Protein AF-A0A2V6G7C9-F1 (afdb_monomer)

Sequence (66 aa):
MGLLYRKGSRAAAAQKIEKELTIVNRLGLHARPAAMFVRIASRHRAEIWVSKEGEEVNGKSIMGLM

Mean predicted aligned error: 8.9 Å

Nearest PDB structures (foldseek):
  1y50-assembly1_A  TM=9.568E-01  e=3.006E-03  Geobacillus stearothermophilus
  3le5-assembly2_B-3  TM=6.895E-01  e=8.745E-04  Caldanaerobacter subterraneus subsp. tengcongensis MB4
  1sph-assembly1_B  TM=9.900E-01  e=2.892E-02  Bacillus subtilis
  1opd-assembly1_A  TM=9.620E-01  e=2.892E-02  Escherichia coli
  1mo1-assembly1_B  TM=7.432E-01  e=1.034E-02  Bacillus subtilis

Solvent-accessible surface area (backbone atoms only — not comparable to full-atom values): 4534 Å² total; per-residue (Å²): 142,80,76,83,86,70,79,71,92,69,77,70,78,76,81,82,81,84,80,93,78,84,77,80,50,92,79,52,66,39,75,67,62,34,48,55,46,18,65,54,48,61,73,48,91,65,90,50,75,44,74,58,98,90,45,75,29,52,39,58,37,62,77,57,61,104

Secondary structure (DSSP, 8-state):
-------------------------TT-S-HHHHHHHHHHHTTSSS--EEEETTEEEETT-TGGG-

Structure (mmCIF, N/CA/C/O backbone):
data_AF-A0A2V6G7C9-F1
#
_entry.id   AF-A0A2V6G7C9-F1
#
loop_
_atom_site.group_PDB
_atom_site.id
_atom_site.type_symbol
_atom_site.label_atom_id
_atom_site.label_alt_id
_atom_site.label_comp_id
_atom_site.label_asym_id
_atom_site.label_entity_id
_atom_site.label_seq_id
_atom_site.pdbx_PDB_ins_code
_atom_site.Cartn_x
_atom_site.Cartn_y
_atom_site.Cartn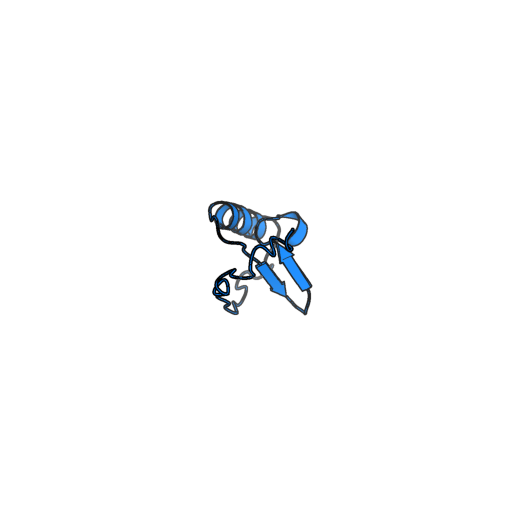_z
_atom_site.occupancy
_atom_site.B_iso_or_equiv
_atom_site.auth_seq_id
_atom_site.auth_comp_id
_atom_site.auth_asym_id
_atom_site.auth_atom_id
_atom_site.pdbx_PDB_model_num
ATOM 1 N N . MET A 1 1 ? -20.811 11.118 44.748 1.00 44.00 1 MET A N 1
ATOM 2 C CA . MET A 1 1 ? -21.713 10.692 43.658 1.00 44.00 1 MET A CA 1
ATOM 3 C C . MET A 1 1 ? -20.948 10.871 42.348 1.00 44.00 1 MET A C 1
ATOM 5 O O . MET A 1 1 ? -20.924 11.957 41.807 1.00 44.00 1 MET A O 1
ATOM 9 N N . GLY A 1 2 ? -20.054 9.981 41.938 1.00 41.31 2 GLY A N 1
ATOM 10 C CA . GLY A 1 2 ? -20.316 8.596 41.570 1.00 41.31 2 GLY A CA 1
ATOM 11 C C . GLY A 1 2 ? -19.790 8.424 40.141 1.00 41.31 2 GLY A C 1
ATOM 12 O O . GLY A 1 2 ? -20.513 8.698 39.198 1.00 41.31 2 GLY A O 1
ATOM 13 N N . LEU A 1 3 ? -18.500 8.088 40.054 1.00 48.38 3 LEU A N 1
ATOM 14 C CA . LEU A 1 3 ? -17.772 7.446 38.953 1.00 48.38 3 LEU A CA 1
ATOM 15 C C . LEU A 1 3 ? -18.200 7.734 37.498 1.00 48.38 3 LEU A C 1
ATOM 17 O O . LEU A 1 3 ? -19.221 7.262 37.015 1.00 48.38 3 LEU A O 1
ATOM 21 N N . LEU A 1 4 ? -17.257 8.328 36.756 1.00 54.09 4 LEU A N 1
ATOM 22 C CA . LEU A 1 4 ? -16.607 7.676 35.611 1.00 54.09 4 LEU A CA 1
ATOM 23 C C . LEU A 1 4 ? -17.515 6.733 34.800 1.00 54.09 4 LEU A C 1
ATOM 25 O O . LEU A 1 4 ? -17.470 5.514 34.979 1.00 54.09 4 LEU A O 1
ATOM 29 N N . TYR A 1 5 ? -18.238 7.269 33.814 1.00 45.66 5 TYR A N 1
ATOM 30 C CA . TYR A 1 5 ? -18.734 6.445 32.711 1.00 45.66 5 TYR A CA 1
ATOM 31 C C . TYR A 1 5 ? -17.566 6.118 31.773 1.00 45.66 5 TYR A C 1
ATOM 33 O O . TYR A 1 5 ? -17.395 6.667 30.686 1.00 45.66 5 TYR A O 1
ATOM 41 N N . ARG A 1 6 ? -16.719 5.202 32.248 1.00 55.53 6 ARG A N 1
ATOM 42 C CA . ARG A 1 6 ? -15.780 4.420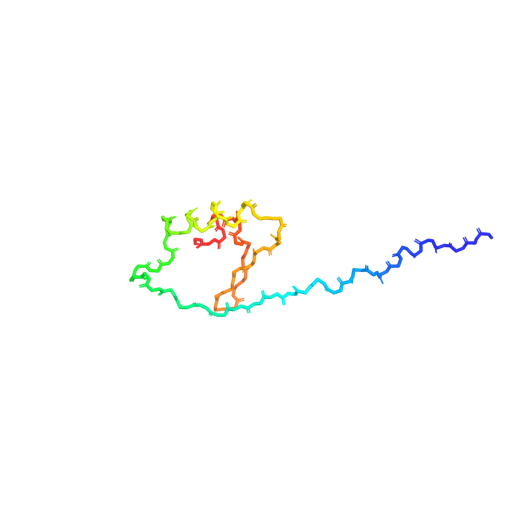 31.453 1.00 55.53 6 ARG A CA 1
ATOM 43 C C . ARG A 1 6 ? -16.628 3.639 30.450 1.00 55.53 6 ARG A C 1
ATOM 45 O O . ARG A 1 6 ? -17.095 2.544 30.754 1.00 55.53 6 ARG A O 1
ATOM 52 N N . LYS A 1 7 ? -16.884 4.218 29.271 1.00 54.53 7 LYS A N 1
ATOM 53 C CA . LYS A 1 7 ? -17.497 3.486 28.160 1.00 54.53 7 LYS A CA 1
ATOM 54 C C . LYS A 1 7 ? -16.511 2.393 27.775 1.00 54.53 7 LYS A C 1
ATOM 56 O O . LYS A 1 7 ? -15.459 2.652 27.199 1.00 54.53 7 LYS A O 1
ATOM 61 N N . GLY A 1 8 ? -16.829 1.194 28.250 1.00 46.38 8 GLY A N 1
ATOM 62 C CA . GLY A 1 8 ? -15.982 0.026 28.201 1.00 46.38 8 GLY A CA 1
ATOM 63 C C . GLY A 1 8 ? -15.463 -0.239 26.798 1.00 46.38 8 GLY A C 1
ATOM 64 O O . GLY A 1 8 ? -16.205 -0.255 25.817 1.00 46.38 8 GLY A O 1
ATOM 65 N N . SER A 1 9 ? -14.164 -0.497 26.760 1.00 54.66 9 SER A N 1
ATOM 66 C CA . SER A 1 9 ? -13.478 -1.255 25.734 1.00 54.66 9 SER A CA 1
ATOM 67 C C . SER A 1 9 ? -14.207 -2.579 25.477 1.00 54.66 9 SER A C 1
ATOM 69 O O . SER A 1 9 ? -13.999 -3.565 26.181 1.00 54.66 9 SER A O 1
ATOM 71 N N . ARG A 1 10 ? -15.065 -2.603 24.463 1.00 53.25 10 ARG A N 1
ATOM 72 C CA . ARG A 1 10 ? -15.411 -3.813 23.710 1.00 53.25 10 ARG A CA 1
ATOM 73 C C . ARG A 1 10 ? -15.609 -3.426 22.249 1.00 53.25 10 ARG A C 1
ATOM 75 O O . ARG A 1 10 ? -16.686 -3.582 21.688 1.00 53.25 10 ARG A O 1
ATOM 82 N N . ALA A 1 11 ? -14.544 -2.930 21.621 1.00 51.69 11 ALA A N 1
ATOM 83 C CA . ALA A 1 11 ? -14.372 -3.264 20.219 1.00 51.69 11 ALA A CA 1
ATOM 84 C C . ALA A 1 11 ? -14.079 -4.766 20.225 1.00 51.69 11 ALA A C 1
ATOM 86 O O . ALA A 1 11 ? -13.004 -5.186 20.651 1.00 51.69 11 ALA A O 1
ATOM 87 N N . ALA A 1 12 ? -15.082 -5.582 19.889 1.00 54.44 12 ALA A N 1
ATOM 88 C CA . ALA A 1 12 ? -14.830 -6.947 19.451 1.00 54.44 12 ALA A CA 1
ATOM 89 C C . ALA A 1 12 ? -13.642 -6.866 18.491 1.00 54.44 12 ALA A C 1
ATOM 91 O O . ALA A 1 12 ? -13.696 -6.030 17.588 1.00 54.44 12 ALA A O 1
ATOM 92 N N . ALA A 1 13 ? -12.559 -7.598 18.768 1.00 57.00 13 ALA A N 1
ATOM 93 C CA . ALA A 1 13 ? -11.340 -7.528 17.974 1.00 57.00 13 ALA A CA 1
ATOM 94 C C . ALA A 1 13 ? -11.745 -7.603 16.500 1.00 57.00 13 ALA A C 1
ATOM 96 O O . ALA A 1 13 ? -12.266 -8.630 16.062 1.00 57.00 13 ALA A O 1
ATOM 97 N N . ALA A 1 14 ? -11.638 -6.477 15.788 1.00 65.25 14 ALA A N 1
ATOM 98 C CA . ALA A 1 14 ? -12.004 -6.421 14.388 1.00 65.25 14 ALA A CA 1
ATOM 99 C C . ALA A 1 14 ? -11.118 -7.462 13.718 1.00 65.25 14 ALA A C 1
ATOM 101 O O . ALA A 1 14 ? -9.893 -7.381 13.804 1.00 65.25 14 ALA A O 1
ATOM 102 N N . GLN A 1 15 ? -11.736 -8.516 13.194 1.00 82.12 15 GLN A N 1
ATOM 103 C CA . GLN A 1 15 ? -11.000 -9.664 12.705 1.00 82.12 15 GLN A CA 1
ATOM 104 C C . GLN A 1 15 ? -10.266 -9.213 11.441 1.00 82.12 15 GLN A C 1
ATOM 106 O O . GLN A 1 15 ? -10.866 -9.079 10.375 1.00 82.12 15 GLN A O 1
ATOM 111 N N . LYS A 1 16 ? -8.983 -8.874 11.595 1.00 86.81 16 LYS A N 1
ATOM 112 C CA . LYS A 1 16 ? -8.112 -8.495 10.488 1.00 86.81 16 LYS A CA 1
ATOM 113 C C . LYS A 1 16 ? -7.882 -9.745 9.648 1.00 86.81 16 LYS A C 1
ATOM 115 O O . LYS A 1 16 ? -7.412 -10.758 10.159 1.00 86.81 16 LYS A O 1
ATOM 120 N N . ILE A 1 17 ? -8.231 -9.662 8.371 1.00 95.06 17 ILE A N 1
ATOM 121 C CA . ILE A 1 17 ? -7.906 -10.682 7.377 1.00 95.06 17 ILE A CA 1
ATOM 122 C C . ILE 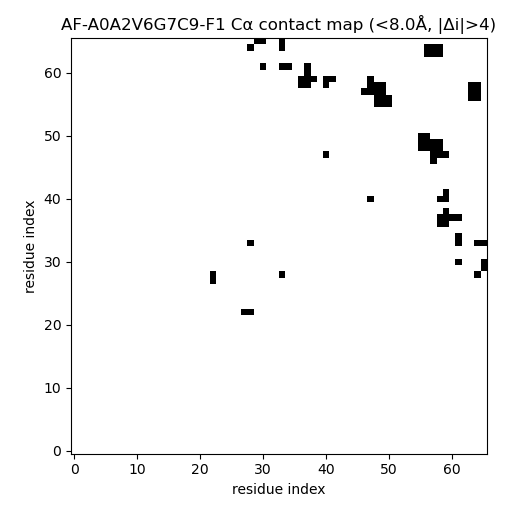A 1 17 ? -6.803 -10.097 6.507 1.00 95.06 17 ILE A C 1
ATOM 124 O O . ILE A 1 17 ? -6.949 -8.994 5.983 1.00 95.06 17 ILE A O 1
ATOM 128 N N . GLU A 1 18 ? -5.712 -10.835 6.352 1.00 95.31 18 GLU A N 1
ATOM 129 C CA . GLU A 1 18 ? -4.575 -10.434 5.531 1.00 95.31 18 GLU A CA 1
ATOM 130 C C . GLU A 1 18 ? -4.169 -11.554 4.576 1.00 95.31 18 GLU A C 1
ATOM 132 O O . GLU A 1 18 ? -4.394 -12.739 4.834 1.00 95.31 18 GLU A O 1
ATOM 137 N N . LYS A 1 19 ? -3.623 -11.158 3.427 1.00 96.50 19 LYS A N 1
ATOM 138 C CA . LYS A 1 19 ? -3.127 -12.074 2.407 1.00 96.50 19 LYS A CA 1
ATOM 139 C C . LYS A 1 19 ? -2.036 -11.395 1.594 1.00 96.50 19 LYS A C 1
ATOM 141 O O . LYS A 1 19 ? -2.248 -10.300 1.078 1.00 96.50 19 LYS A O 1
ATOM 146 N N . GLU A 1 20 ? -0.912 -12.080 1.434 1.00 96.94 20 GLU A N 1
ATOM 147 C CA . GLU A 1 20 ? 0.152 -11.665 0.526 1.00 96.94 20 GLU A CA 1
ATOM 148 C C . GLU A 1 20 ? -0.212 -12.026 -0.922 1.00 96.94 20 GLU A C 1
ATOM 150 O O . GLU A 1 20 ? -0.734 -13.112 -1.200 1.00 96.94 20 GLU A O 1
ATOM 155 N N . LEU A 1 21 ? 0.022 -11.093 -1.847 1.00 96.06 21 LEU A N 1
ATOM 156 C CA . LEU A 1 21 ? -0.307 -11.237 -3.263 1.00 96.06 21 LEU A CA 1
ATOM 157 C C . LEU A 1 21 ? 0.861 -10.761 -4.127 1.00 96.06 21 LEU A C 1
ATOM 159 O O . LEU A 1 21 ? 1.418 -9.689 -3.905 1.00 96.06 21 LEU A O 1
ATOM 163 N N . THR A 1 22 ? 1.179 -11.525 -5.168 1.00 96.38 22 THR A N 1
ATOM 164 C CA . THR A 1 22 ? 2.180 -11.134 -6.165 1.00 96.38 22 THR A CA 1
ATOM 165 C C . THR A 1 22 ? 1.557 -10.220 -7.219 1.00 96.38 22 THR A C 1
ATOM 167 O O . THR A 1 22 ? 0.555 -10.571 -7.847 1.00 96.38 22 THR A O 1
ATOM 170 N N . ILE A 1 23 ? 2.173 -9.062 -7.468 1.00 95.12 23 ILE A N 1
ATOM 171 C CA . ILE A 1 23 ? 1.788 -8.190 -8.582 1.00 95.12 23 ILE A CA 1
ATOM 172 C C . ILE A 1 23 ? 2.310 -8.794 -9.889 1.00 95.12 23 ILE A C 1
ATOM 174 O O . ILE A 1 23 ? 3.507 -8.799 -10.153 1.00 95.12 23 ILE A O 1
ATOM 178 N N . VAL A 1 24 ? 1.398 -9.300 -10.721 1.00 96.19 24 VAL A N 1
ATOM 179 C CA . VAL A 1 24 ? 1.737 -9.956 -12.000 1.00 96.19 24 VAL A CA 1
ATOM 180 C C . VAL A 1 24 ? 1.946 -8.970 -13.153 1.00 96.19 24 VAL A C 1
ATOM 182 O O . VAL A 1 24 ? 2.468 -9.325 -14.211 1.00 96.19 24 VAL A O 1
ATOM 185 N N . ASN A 1 25 ? 1.513 -7.721 -12.980 1.00 95.31 25 ASN A N 1
ATOM 186 C CA . ASN A 1 25 ? 1.702 -6.673 -13.971 1.00 95.31 25 ASN A CA 1
ATOM 187 C C . ASN A 1 25 ? 3.196 -6.362 -14.104 1.00 95.31 25 ASN A C 1
ATOM 189 O O . ASN A 1 25 ? 3.827 -5.952 -13.137 1.00 95.31 25 ASN A O 1
ATOM 193 N N . ARG A 1 26 ? 3.747 -6.482 -15.319 1.00 95.19 26 ARG A N 1
ATOM 194 C CA . ARG A 1 26 ? 5.175 -6.217 -15.594 1.00 95.19 26 ARG A CA 1
ATOM 195 C C . ARG A 1 26 ? 5.633 -4.816 -15.173 1.00 95.19 26 ARG A C 1
ATOM 197 O O . ARG A 1 26 ? 6.778 -4.646 -14.788 1.00 95.19 26 ARG A O 1
ATOM 204 N N . LEU A 1 27 ? 4.739 -3.829 -15.258 1.00 95.00 27 LEU A N 1
ATOM 205 C CA . LEU A 1 27 ? 4.989 -2.441 -14.849 1.00 95.00 27 LEU A CA 1
ATOM 206 C C . LEU A 1 27 ? 4.576 -2.160 -13.393 1.00 95.00 27 LEU A C 1
ATOM 208 O O . LEU A 1 27 ? 4.527 -1.007 -12.978 1.00 95.00 27 LEU A O 1
ATOM 212 N N . GLY A 1 28 ? 4.217 -3.193 -12.632 1.00 94.50 28 GLY A N 1
ATOM 213 C CA . GLY A 1 28 ? 3.743 -3.065 -11.260 1.00 94.50 28 GLY A CA 1
ATOM 214 C C . GLY A 1 28 ? 2.339 -2.463 -11.138 1.00 94.50 28 GLY A C 1
ATOM 215 O O . GLY A 1 28 ? 1.537 -2.465 -12.079 1.00 94.50 28 GLY A O 1
ATOM 216 N N . LEU A 1 29 ? 2.041 -1.943 -9.946 1.00 95.44 29 LEU A N 1
ATOM 217 C CA . LEU A 1 29 ? 0.782 -1.277 -9.608 1.00 95.44 29 LEU A CA 1
ATOM 218 C C . LEU A 1 29 ? 0.838 0.219 -9.978 1.00 95.44 29 LEU A C 1
ATOM 220 O O . LEU A 1 29 ? 0.708 1.091 -9.133 1.00 95.44 29 LEU A O 1
ATOM 224 N N . HIS A 1 30 ? 1.057 0.521 -11.258 1.00 95.00 30 HIS A N 1
ATOM 225 C CA . HIS A 1 30 ? 1.093 1.900 -11.763 1.00 95.00 30 HIS A CA 1
ATOM 226 C C . HIS A 1 30 ? -0.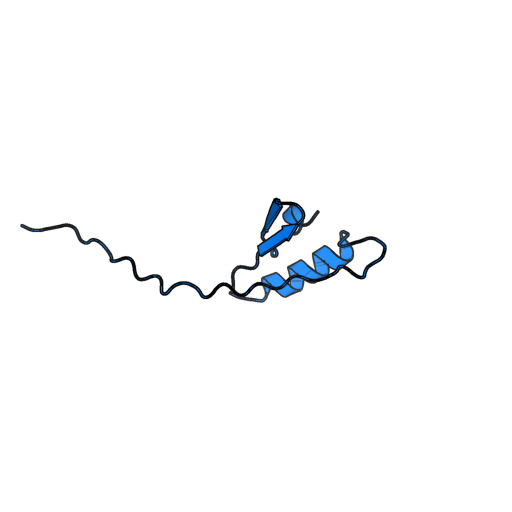294 2.584 -11.720 1.00 95.00 30 HIS A C 1
ATOM 228 O O . HIS A 1 30 ? -1.304 1.976 -11.361 1.00 95.00 30 HIS A O 1
ATOM 234 N N . ALA A 1 31 ? -0.379 3.848 -12.152 1.00 95.31 31 ALA A N 1
ATOM 235 C CA . ALA A 1 31 ? -1.579 4.688 -12.008 1.00 95.31 31 ALA A CA 1
ATOM 236 C C . ALA A 1 31 ? -2.904 4.039 -12.454 1.00 95.31 31 ALA A C 1
ATOM 238 O O . ALA A 1 31 ? -3.923 4.165 -11.778 1.00 95.31 31 ALA A O 1
ATOM 239 N N . ARG A 1 32 ? -2.913 3.305 -13.576 1.00 95.62 32 ARG A N 1
ATOM 240 C CA . ARG A 1 32 ? -4.131 2.669 -14.107 1.00 95.62 32 ARG A CA 1
ATOM 241 C C . ARG A 1 32 ? -4.642 1.512 -13.227 1.00 95.62 32 ARG A C 1
ATOM 243 O O . ARG A 1 32 ? -5.799 1.587 -12.809 1.00 95.62 32 ARG A O 1
ATOM 250 N N . PRO A 1 33 ? -3.868 0.443 -12.950 1.00 96.56 33 PRO A N 1
ATOM 251 C CA . PRO A 1 33 ? -4.319 -0.628 -12.065 1.00 96.56 33 PRO A CA 1
ATOM 252 C C . PRO A 1 33 ? -4.524 -0.146 -10.621 1.00 96.56 33 PRO A C 1
ATOM 254 O O . PRO A 1 33 ? -5.468 -0.609 -9.986 1.00 96.56 33 PRO A O 1
ATOM 257 N N . ALA A 1 34 ? -3.757 0.838 -10.132 1.00 97.38 34 ALA A N 1
ATOM 258 C CA . ALA A 1 34 ? -4.009 1.457 -8.829 1.00 97.38 34 ALA A CA 1
ATOM 259 C C . ALA A 1 34 ? -5.369 2.169 -8.778 1.00 97.38 34 ALA A C 1
ATOM 261 O O . ALA A 1 34 ? -6.158 1.932 -7.867 1.00 97.38 34 ALA A O 1
ATOM 262 N N . ALA A 1 35 ? -5.716 2.966 -9.795 1.00 97.62 35 ALA A N 1
ATOM 263 C CA . ALA A 1 35 ? -7.034 3.598 -9.876 1.00 97.62 35 ALA A CA 1
ATOM 264 C C . ALA A 1 35 ? -8.168 2.561 -9.949 1.00 97.62 35 ALA A C 1
ATOM 266 O O . ALA A 1 35 ? -9.222 2.736 -9.332 1.00 97.62 35 ALA A O 1
ATOM 267 N N . MET A 1 36 ? -7.958 1.452 -10.668 1.00 97.62 36 MET A N 1
ATOM 268 C CA . MET A 1 36 ? -8.912 0.339 -10.698 1.00 97.62 36 MET A CA 1
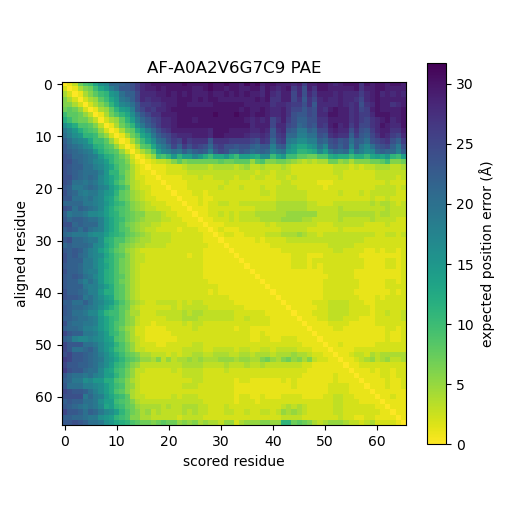ATOM 269 C C . MET A 1 36 ? -9.075 -0.317 -9.323 1.00 97.62 36 MET A C 1
ATOM 271 O O . MET A 1 36 ? -10.212 -0.580 -8.928 1.00 97.62 36 MET A O 1
ATOM 275 N N . PHE A 1 37 ? -7.971 -0.543 -8.607 1.00 97.56 37 PHE A N 1
ATOM 276 C CA . PHE A 1 37 ? -7.956 -1.081 -7.248 1.00 97.56 37 PHE A CA 1
ATOM 277 C C . PHE A 1 37 ? -8.716 -0.163 -6.286 1.00 97.56 37 PHE A C 1
ATOM 279 O O . PHE A 1 37 ? -9.692 -0.605 -5.682 1.00 97.56 37 PHE A O 1
ATOM 286 N N . VAL A 1 38 ? -8.365 1.127 -6.231 1.00 98.31 38 VAL A N 1
ATOM 287 C CA . VAL A 1 38 ? -9.021 2.133 -5.374 1.00 98.31 38 VAL A CA 1
ATOM 288 C C . VAL A 1 38 ? -10.518 2.189 -5.645 1.00 98.31 38 VAL A C 1
ATOM 290 O O . VAL A 1 38 ? -11.326 2.153 -4.722 1.00 98.31 38 VAL A O 1
ATOM 293 N N . ARG A 1 39 ? -10.918 2.209 -6.921 1.00 98.25 39 ARG A N 1
ATOM 294 C CA . ARG A 1 39 ? -12.334 2.240 -7.311 1.00 98.25 39 ARG A CA 1
ATOM 295 C C . ARG A 1 39 ? -13.120 1.037 -6.784 1.00 98.25 39 ARG A C 1
ATOM 297 O O . ARG A 1 39 ? -14.318 1.170 -6.545 1.00 98.25 39 ARG A O 1
ATOM 304 N N . ILE A 1 40 ? -12.491 -0.132 -6.662 1.00 98.25 40 ILE A N 1
ATOM 305 C CA . ILE A 1 40 ? -13.121 -1.334 -6.103 1.00 98.25 40 ILE A CA 1
ATOM 306 C C . ILE A 1 40 ? -13.083 -1.273 -4.574 1.00 98.25 40 ILE A C 1
ATOM 308 O O . ILE A 1 40 ? -14.135 -1.382 -3.948 1.00 98.25 40 ILE A O 1
ATOM 312 N N . ALA A 1 41 ? -11.915 -1.017 -3.982 1.00 98.06 41 ALA A N 1
ATOM 313 C CA . ALA A 1 41 ? -11.715 -0.921 -2.537 1.00 98.06 41 ALA A CA 1
ATOM 314 C C . ALA A 1 41 ? -12.690 0.073 -1.880 1.00 98.06 41 ALA A C 1
ATOM 316 O O . ALA A 1 41 ? -13.321 -0.234 -0.866 1.00 98.06 41 ALA A O 1
ATOM 317 N N . SER A 1 42 ? -12.907 1.231 -2.506 1.00 97.88 42 SER A N 1
ATOM 318 C CA . SER A 1 42 ? -13.804 2.281 -2.010 1.00 97.88 42 SER A CA 1
ATOM 319 C C . SER A 1 42 ? -15.291 1.908 -2.011 1.00 97.88 42 SER A C 1
ATOM 321 O O . SER A 1 42 ? -16.084 2.600 -1.380 1.00 97.88 42 SER A O 1
ATOM 323 N N . ARG A 1 43 ? -15.695 0.808 -2.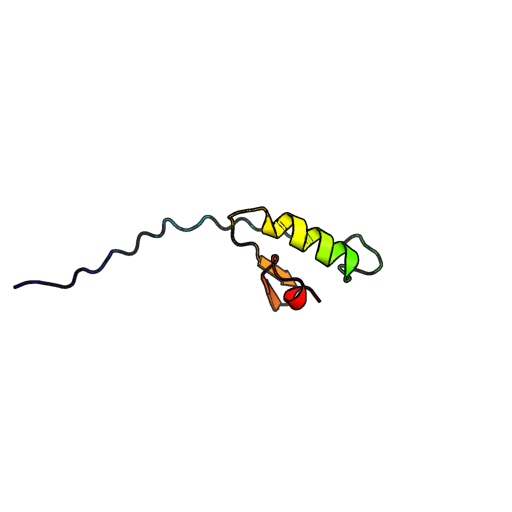664 1.00 98.31 43 ARG A N 1
ATOM 324 C CA . ARG A 1 43 ? -17.085 0.304 -2.621 1.00 98.31 43 ARG A CA 1
ATOM 325 C C . ARG A 1 43 ? -17.392 -0.479 -1.349 1.00 98.31 43 ARG A C 1
ATOM 327 O O . ARG A 1 43 ? -18.558 -0.726 -1.051 1.00 98.31 43 ARG A O 1
ATOM 334 N N . HIS A 1 44 ? -16.366 -0.891 -0.611 1.00 97.12 44 HIS A N 1
ATOM 335 C CA . HIS A 1 44 ? -16.523 -1.699 0.589 1.00 97.12 44 HIS A CA 1
ATOM 336 C C . HIS A 1 44 ? -16.494 -0.831 1.847 1.00 97.12 44 HIS A C 1
ATOM 338 O O . HIS A 1 44 ? -15.768 0.159 1.934 1.00 97.12 44 HIS A O 1
ATOM 344 N N . ARG A 1 45 ? -17.274 -1.231 2.859 1.00 95.69 45 ARG A N 1
ATOM 345 C CA . ARG A 1 45 ? -17.301 -0.561 4.170 1.00 95.69 45 ARG A CA 1
ATOM 346 C C . ARG A 1 45 ? -16.073 -0.875 5.028 1.00 95.69 45 ARG A C 1
ATOM 348 O O . ARG A 1 45 ? -15.736 -0.072 5.884 1.00 95.69 45 ARG A O 1
ATOM 355 N N . ALA A 1 46 ? -15.410 -2.006 4.780 1.00 95.19 46 ALA A N 1
ATOM 356 C CA . ALA A 1 46 ? -14.203 -2.407 5.497 1.00 95.19 46 ALA A CA 1
ATOM 357 C C . ALA A 1 46 ? -13.062 -1.405 5.291 1.00 95.19 46 ALA A C 1
ATOM 359 O O . ALA A 1 46 ? -12.945 -0.805 4.219 1.00 95.19 46 ALA A O 1
ATOM 360 N N . GLU A 1 47 ? -12.212 -1.245 6.297 1.00 95.69 47 GLU A N 1
ATOM 361 C CA . GLU A 1 47 ? -10.911 -0.604 6.124 1.00 95.69 47 GLU A CA 1
ATOM 362 C C . GLU A 1 47 ? -10.012 -1.533 5.308 1.00 95.69 47 GLU A C 1
ATOM 364 O O . GLU A 1 47 ? -9.978 -2.740 5.544 1.00 95.69 47 GLU A O 1
ATOM 369 N N . ILE A 1 48 ? -9.344 -0.979 4.299 1.00 96.88 48 ILE A N 1
ATOM 370 C CA . ILE A 1 48 ? -8.482 -1.739 3.395 1.00 96.88 48 ILE A CA 1
ATOM 371 C C . ILE A 1 48 ? -7.120 -1.073 3.439 1.00 96.88 48 ILE A C 1
ATOM 373 O O . ILE A 1 48 ? -6.995 0.101 3.092 1.00 96.88 48 ILE A O 1
ATOM 377 N N . TRP A 1 49 ? -6.125 -1.844 3.850 1.00 97.50 49 TRP A N 1
ATOM 378 C CA . TRP A 1 49 ? -4.739 -1.422 3.975 1.00 97.50 49 TRP A CA 1
ATOM 379 C C . TRP A 1 49 ? -3.887 -2.234 3.004 1.00 97.50 49 TRP A C 1
ATOM 381 O O . TRP A 1 49 ? -4.164 -3.412 2.764 1.00 97.50 49 TRP A O 1
ATOM 391 N N . VAL A 1 50 ? -2.897 -1.584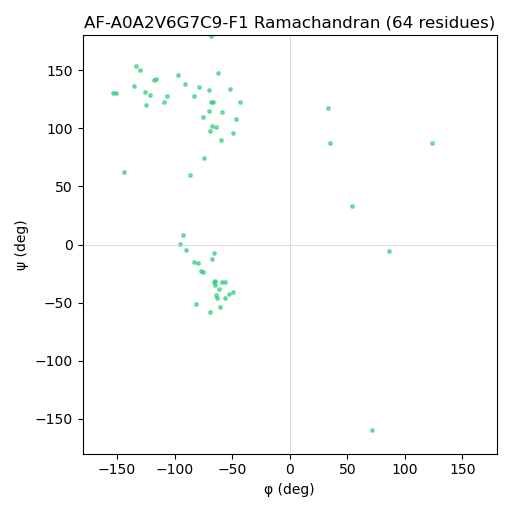 2.402 1.00 96.94 50 VAL A N 1
ATOM 392 C CA . VAL A 1 50 ? -1.922 -2.214 1.510 1.00 96.94 50 VAL A CA 1
ATOM 393 C C . VAL A 1 50 ? -0.550 -1.970 2.104 1.00 96.94 50 VAL A C 1
ATOM 395 O O . VAL A 1 50 ? -0.225 -0.826 2.411 1.00 96.94 50 VAL A O 1
ATOM 398 N N . SER A 1 51 ? 0.239 -3.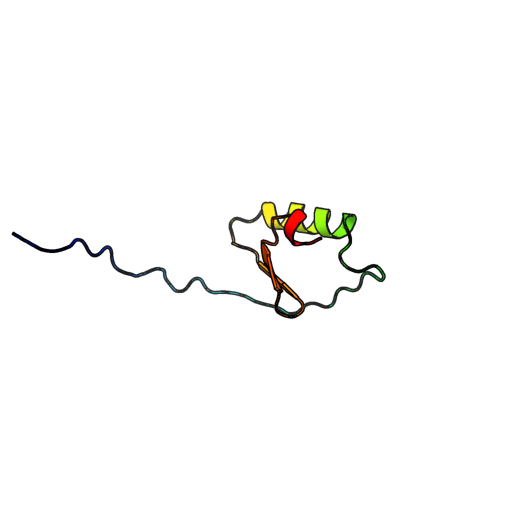031 2.258 1.00 96.75 51 SER A N 1
ATOM 399 C CA . SER A 1 51 ? 1.611 -2.934 2.740 1.00 96.75 51 SER A CA 1
ATOM 400 C C . SER A 1 51 ? 2.613 -3.424 1.699 1.00 96.75 51 SER A C 1
ATOM 402 O O . SER A 1 51 ? 2.367 -4.395 0.978 1.00 96.75 51 SER A O 1
ATOM 404 N N . LYS A 1 52 ? 3.751 -2.735 1.611 1.00 94.19 52 LYS A N 1
ATOM 405 C CA . LYS A 1 52 ? 4.901 -3.119 0.790 1.00 94.19 52 LYS A CA 1
ATOM 406 C C . LYS A 1 52 ? 6.169 -2.590 1.448 1.00 94.19 52 LYS A C 1
ATOM 408 O O . LYS A 1 52 ? 6.234 -1.418 1.782 1.00 94.19 52 LYS A O 1
ATOM 413 N N . GLU A 1 53 ? 7.172 -3.451 1.621 1.00 92.19 53 GLU A N 1
ATOM 414 C CA . GLU A 1 53 ? 8.516 -3.049 2.086 1.00 92.19 53 GLU A CA 1
ATOM 415 C C . GLU A 1 53 ? 8.520 -2.243 3.404 1.00 92.19 53 GLU A C 1
ATOM 417 O O . GLU A 1 53 ? 9.369 -1.390 3.627 1.00 92.19 53 GLU A O 1
ATOM 422 N N . GLY A 1 54 ? 7.578 -2.538 4.306 1.00 92.25 54 GLY A N 1
ATOM 423 C CA . GLY A 1 54 ? 7.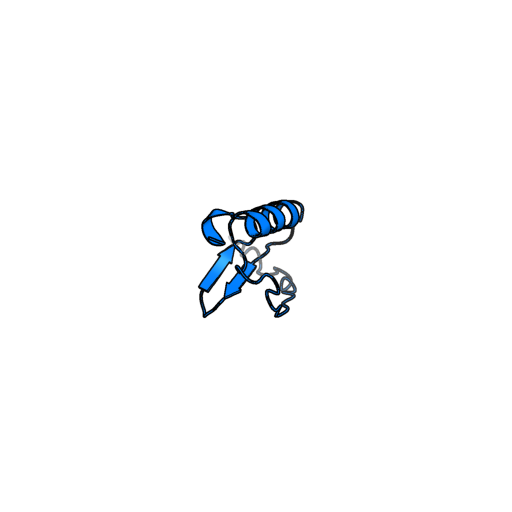455 -1.854 5.598 1.00 92.25 54 GLY A CA 1
ATOM 424 C C . GLY A 1 54 ? 6.636 -0.560 5.564 1.00 92.25 54 GLY A C 1
ATOM 425 O O . GLY A 1 54 ? 6.348 -0.014 6.626 1.00 92.25 54 GLY A O 1
ATOM 426 N N . GLU A 1 55 ? 6.203 -0.107 4.389 1.00 94.31 55 GLU A N 1
ATOM 427 C CA . GLU A 1 55 ? 5.244 0.985 4.244 1.00 94.31 55 GLU A CA 1
ATOM 428 C C . GLU A 1 55 ? 3.818 0.434 4.208 1.00 94.31 55 GLU A C 1
ATOM 430 O O . GLU A 1 55 ? 3.551 -0.587 3.569 1.00 94.31 55 GLU A O 1
ATOM 435 N N . GLU A 1 56 ? 2.895 1.105 4.897 1.00 96.69 56 GLU A N 1
ATOM 436 C CA . GLU A 1 56 ? 1.472 0.771 4.909 1.00 96.69 56 GLU A CA 1
ATOM 437 C C . GLU A 1 56 ? 0.647 2.000 4.527 1.00 96.69 56 GLU A C 1
ATOM 439 O O . GLU A 1 56 ? 0.827 3.095 5.063 1.00 96.69 56 GLU A O 1
ATOM 444 N N . VAL A 1 57 ? -0.277 1.811 3.588 1.00 97.56 57 VAL A N 1
ATOM 445 C CA . VAL A 1 57 ? -1.081 2.888 3.010 1.00 97.56 57 VAL A CA 1
ATOM 446 C C . VAL A 1 57 ? -2.552 2.505 2.959 1.00 97.56 57 VAL A C 1
ATOM 448 O O . VAL A 1 57 ? -2.928 1.332 2.871 1.00 97.56 57 VAL A O 1
ATOM 451 N N . ASN A 1 58 ? -3.420 3.515 2.987 1.00 97.62 58 ASN A N 1
ATOM 452 C CA . ASN A 1 58 ? -4.852 3.307 2.822 1.00 97.62 58 ASN A CA 1
ATOM 453 C C . ASN A 1 58 ? -5.155 2.892 1.373 1.00 97.62 58 ASN A C 1
ATOM 455 O O . ASN A 1 58 ? -5.029 3.695 0.448 1.00 97.62 58 ASN A O 1
ATOM 459 N N . GLY A 1 59 ? -5.643 1.666 1.181 1.00 97.25 59 GLY A N 1
ATOM 460 C CA . GLY A 1 59 ? -5.967 1.099 -0.130 1.00 97.25 59 GLY A CA 1
ATOM 461 C C . GLY A 1 59 ? -7.127 1.786 -0.865 1.00 97.25 59 GLY A C 1
ATOM 462 O O . GLY A 1 59 ? -7.395 1.486 -2.026 1.00 97.25 59 GLY A O 1
ATOM 463 N N . LYS A 1 60 ? -7.827 2.719 -0.213 1.00 98.06 60 LYS A N 1
ATOM 464 C CA . LYS A 1 60 ? -8.871 3.561 -0.815 1.00 98.06 60 LYS A CA 1
ATOM 465 C C . LYS A 1 60 ? -8.356 4.927 -1.280 1.00 98.06 60 LYS A C 1
ATOM 467 O O . LYS A 1 60 ? -9.144 5.721 -1.789 1.00 98.06 60 LYS A O 1
ATOM 472 N N . SER A 1 61 ? -7.065 5.220 -1.115 1.00 97.06 61 SER A N 1
ATOM 473 C CA . SER A 1 61 ? -6.443 6.464 -1.572 1.00 97.06 61 SER A CA 1
ATOM 474 C C . SER A 1 61 ? -5.523 6.199 -2.756 1.00 97.06 61 SER A C 1
ATOM 476 O O . SER A 1 61 ? -4.563 5.443 -2.645 1.00 97.06 61 SER A O 1
ATOM 478 N N . ILE A 1 62 ? -5.776 6.864 -3.885 1.00 96.31 62 ILE A N 1
ATOM 479 C CA . ILE A 1 62 ? -4.871 6.786 -5.038 1.00 96.31 62 ILE A CA 1
ATOM 480 C C . ILE A 1 62 ? -3.506 7.397 -4.723 1.00 96.31 62 ILE A C 1
ATOM 482 O O . ILE A 1 62 ? -2.503 6.864 -5.166 1.00 96.31 62 ILE A O 1
ATOM 486 N N . MET A 1 63 ? -3.459 8.459 -3.913 1.00 93.88 63 MET A N 1
ATOM 487 C CA . MET A 1 63 ? -2.203 9.119 -3.550 1.00 93.88 63 MET A CA 1
ATOM 488 C C . MET A 1 63 ? -1.294 8.225 -2.709 1.00 93.88 63 MET A C 1
ATOM 490 O O . MET A 1 63 ? -0.087 8.345 -2.820 1.00 93.88 63 MET A O 1
ATOM 494 N N . GLY A 1 64 ? -1.865 7.348 -1.876 1.00 92.19 64 GLY A N 1
ATOM 495 C CA . GLY A 1 64 ? -1.072 6.434 -1.052 1.00 92.19 64 GLY A CA 1
ATOM 496 C C . GLY A 1 64 ? -0.514 5.244 -1.831 1.00 92.19 64 GLY A C 1
ATOM 497 O O . GLY A 1 64 ? 0.455 4.647 -1.402 1.00 92.19 64 GLY A O 1
ATOM 498 N N . LEU A 1 65 ? -1.118 4.878 -2.963 1.00 93.00 65 LEU A N 1
ATOM 499 C CA . LEU A 1 65 ? -0.675 3.728 -3.760 1.00 93.00 65 LEU A CA 1
ATOM 500 C C . LEU A 1 65 ? 0.369 4.078 -4.829 1.00 93.00 65 LEU A C 1
ATOM 502 O O . LEU A 1 65 ? 0.794 3.168 -5.543 1.00 93.00 65 LEU A O 1
ATOM 506 N N . MET A 1 66 ? 0.696 5.362 -4.999 1.00 90.12 66 MET A N 1
ATOM 507 C CA . MET A 1 66 ? 1.600 5.874 -6.037 1.00 90.12 66 MET A CA 1
ATOM 508 C C . MET A 1 66 ? 2.985 6.191 -5.504 1.00 90.12 66 MET A C 1
ATOM 510 O O . MET A 1 66 ? 3.086 6.528 -4.308 1.00 90.12 66 MET A O 1
#

Radius of gyration: 17.64 Å; Cα contacts (8 Å, |Δi|>4): 42; chains: 1; bounding box: 30×23×59 Å

pLDDT: mean 86.28, std 18.24, range [41.31, 98.31]

Foldseek 3Di:
DDDDPPVDPDPPPPPDDDDDDDQPPPVGCDLPVLVVQLVVLVVDPDFDWDDDPHDIDGSNDSVRSD